Protein AF-A0A2U0S473-F1 (afdb_monomer_lite)

pLDDT: mean 88.31, std 6.55, range [56.66, 95.81]

Secondary structure (DSSP, 8-state):
-HHHHHHHHHHHHHHHHHHHHHHHHHH-TT-EEE-TTS-EEEHHHHHHHHHHHHHHHHHHHHHTT-

Sequence (66 aa):
MLRNELLTIIIFSGIVFILLGTYFHKHDQDSWVFNRAWMPVPEWIIYSALGASFIIIAMISILFAI

Radius of gyration: 14.19 Å; chains: 1; bounding box: 36×19×39 Å

Structure (mmCIF, N/CA/C/O backbone):
data_AF-A0A2U0S473-F1
#
_entry.id   AF-A0A2U0S473-F1
#
loop_
_atom_site.group_PDB
_atom_site.id
_atom_site.type_symbol
_atom_site.label_atom_id
_atom_site.label_alt_id
_atom_site.label_comp_id
_atom_site.label_asym_id
_atom_site.label_entity_id
_atom_site.label_seq_id
_atom_site.pdbx_PDB_ins_code
_atom_site.Cartn_x
_atom_site.Cartn_y
_atom_site.Cartn_z
_atom_site.occupancy
_atom_site.B_iso_or_equiv
_atom_site.auth_seq_id
_atom_site.auth_comp_id
_atom_site.auth_asym_id
_atom_site.auth_atom_id
_atom_site.pdbx_PDB_model_num
ATOM 1 N N . MET A 1 1 ? -18.624 4.946 17.395 1.00 68.69 1 MET A N 1
ATOM 2 C CA . MET A 1 1 ? -18.904 4.890 15.943 1.00 68.69 1 MET A CA 1
ATOM 3 C C . MET A 1 1 ? -17.699 5.330 15.120 1.00 68.69 1 MET A C 1
ATOM 5 O O . MET A 1 1 ? -17.140 4.470 14.459 1.00 68.69 1 MET A O 1
ATOM 9 N N . LEU A 1 2 ? -17.200 6.563 15.278 1.00 85.94 2 LEU A N 1
ATOM 10 C CA . LEU A 1 2 ? -16.058 7.103 14.511 1.00 85.94 2 LEU A CA 1
ATOM 11 C C . LEU A 1 2 ? -14.800 6.202 14.459 1.00 85.94 2 LEU A C 1
ATOM 13 O O . LEU A 1 2 ? -14.169 6.073 13.416 1.00 85.94 2 LEU A O 1
ATOM 17 N N . ARG A 1 3 ? -14.441 5.532 15.565 1.00 79.00 3 ARG A N 1
ATOM 18 C CA . ARG A 1 3 ? -13.256 4.650 15.629 1.00 79.00 3 ARG A CA 1
ATOM 19 C C . ARG A 1 3 ? -13.314 3.486 14.633 1.00 79.00 3 ARG A C 1
ATOM 21 O O . ARG A 1 3 ? -12.306 3.162 14.016 1.00 79.00 3 ARG A O 1
ATOM 28 N N . ASN A 1 4 ? -14.479 2.860 14.480 1.00 85.06 4 ASN A N 1
ATOM 29 C CA . ASN A 1 4 ? -14.634 1.708 13.588 1.00 85.06 4 ASN A CA 1
ATOM 30 C C . ASN A 1 4 ? -14.635 2.144 12.116 1.00 85.06 4 ASN A C 1
ATOM 32 O O . ASN A 1 4 ? -14.124 1.421 11.266 1.00 85.06 4 ASN A O 1
ATOM 36 N N . GLU A 1 5 ? -15.150 3.339 11.822 1.00 87.38 5 GLU A N 1
ATOM 37 C CA . GLU A 1 5 ? -15.093 3.932 10.482 1.00 87.38 5 GLU A CA 1
ATOM 38 C C . GLU A 1 5 ? -13.649 4.261 10.090 1.00 87.38 5 GLU A C 1
ATOM 40 O O . GLU A 1 5 ? -13.201 3.860 9.020 1.00 87.38 5 GLU A O 1
ATOM 45 N N . LEU A 1 6 ? -12.881 4.882 10.994 1.00 87.31 6 LEU A N 1
ATOM 46 C CA . LEU A 1 6 ? -11.455 5.150 10.782 1.00 87.31 6 LEU A CA 1
ATOM 47 C C . LEU A 1 6 ? -10.656 3.861 10.559 1.00 87.31 6 LEU A C 1
ATOM 49 O O . LEU A 1 6 ? -9.866 3.789 9.621 1.00 87.31 6 LEU A O 1
ATOM 53 N N . LEU A 1 7 ? -10.894 2.825 11.369 1.00 90.56 7 LEU A N 1
ATOM 54 C CA . LEU A 1 7 ? -10.231 1.530 11.198 1.00 90.56 7 LEU A CA 1
ATOM 55 C C . LEU A 1 7 ? -10.547 0.911 9.826 1.00 90.56 7 LEU A C 1
ATOM 57 O O . LEU A 1 7 ? -9.657 0.396 9.153 1.00 90.56 7 LEU A O 1
ATOM 61 N N . THR A 1 8 ? -11.805 1.010 9.389 1.00 90.75 8 THR A N 1
ATOM 62 C CA . THR A 1 8 ? -12.252 0.509 8.082 1.00 90.75 8 THR A CA 1
ATOM 63 C C . THR A 1 8 ? -11.567 1.256 6.940 1.00 90.75 8 THR A C 1
ATOM 65 O O . THR A 1 8 ? -11.080 0.622 6.007 1.00 90.75 8 THR A O 1
ATOM 68 N N . ILE A 1 9 ? -11.457 2.586 7.031 1.00 92.12 9 ILE A N 1
ATOM 69 C CA . ILE A 1 9 ? -10.764 3.416 6.034 1.00 92.12 9 ILE A CA 1
ATOM 70 C C . ILE A 1 9 ? -9.280 3.044 5.943 1.00 92.12 9 ILE A C 1
ATOM 72 O O . ILE A 1 9 ? -8.750 2.929 4.838 1.00 92.12 9 ILE A O 1
ATOM 76 N N . ILE A 1 10 ? -8.609 2.824 7.079 1.00 92.50 10 ILE A N 1
ATOM 77 C CA . ILE A 1 10 ? -7.189 2.438 7.125 1.00 92.50 10 ILE A CA 1
ATOM 78 C C . ILE A 1 10 ? -6.984 1.080 6.444 1.00 92.50 10 ILE A C 1
ATOM 80 O O . ILE A 1 10 ? -6.123 0.957 5.573 1.00 92.50 10 ILE A O 1
ATOM 84 N N . ILE A 1 11 ? -7.793 0.076 6.797 1.00 92.25 11 ILE A N 1
ATOM 85 C CA . ILE A 1 11 ? -7.703 -1.270 6.211 1.00 92.25 11 ILE A CA 1
ATOM 86 C C . ILE A 1 11 ? -7.989 -1.221 4.708 1.00 92.25 11 ILE A C 1
ATOM 88 O O . ILE A 1 11 ? -7.226 -1.774 3.917 1.00 92.25 11 ILE A O 1
ATOM 92 N N . PHE A 1 12 ? -9.053 -0.522 4.305 1.00 94.38 12 PHE A N 1
ATOM 93 C CA . PHE A 1 12 ? -9.421 -0.378 2.899 1.00 94.38 12 PHE A CA 1
ATOM 94 C C . PHE A 1 12 ? -8.313 0.306 2.090 1.00 94.38 12 PHE A C 1
ATOM 96 O O . PHE A 1 12 ? -7.924 -0.193 1.037 1.00 94.38 12 PHE A O 1
ATOM 103 N N . SER A 1 13 ? -7.743 1.394 2.616 1.00 93.81 13 SER A N 1
ATOM 104 C CA . SER A 1 13 ? -6.615 2.089 1.984 1.00 93.81 13 SER A CA 1
ATOM 105 C C . SER A 1 13 ? -5.408 1.162 1.826 1.00 93.81 13 SER A C 1
ATOM 107 O O . SER A 1 13 ? -4.800 1.123 0.758 1.00 93.81 13 SER A O 1
ATOM 109 N N . GLY A 1 14 ? -5.100 0.355 2.848 1.00 92.56 14 GLY A N 1
ATOM 110 C CA . GLY A 1 14 ? -4.038 -0.651 2.779 1.00 92.56 14 GLY A CA 1
ATOM 111 C C . GLY A 1 14 ? -4.242 -1.658 1.646 1.00 92.56 14 GLY A C 1
ATOM 112 O O . GLY A 1 14 ? -3.320 -1.894 0.867 1.00 92.56 14 GLY A O 1
ATOM 113 N N . ILE A 1 15 ? -5.458 -2.191 1.497 1.00 94.31 15 ILE A N 1
ATOM 114 C CA . ILE A 1 15 ? -5.805 -3.127 0.416 1.00 94.31 15 ILE A CA 1
ATOM 115 C C . ILE A 1 15 ? -5.641 -2.466 -0.957 1.00 94.31 15 ILE A C 1
ATOM 117 O O . ILE A 1 15 ? -5.011 -3.048 -1.839 1.00 94.31 15 ILE A O 1
ATOM 121 N N . VAL A 1 16 ? -6.159 -1.246 -1.140 1.00 95.81 16 VAL A N 1
ATOM 122 C CA . VAL A 1 16 ? -6.058 -0.509 -2.412 1.00 95.81 16 VAL A CA 1
ATOM 123 C C . VAL A 1 16 ? -4.598 -0.302 -2.819 1.00 95.81 16 VAL A C 1
ATOM 125 O O . VAL A 1 16 ? -4.243 -0.543 -3.971 1.00 95.81 16 VAL A O 1
ATOM 128 N N . PHE A 1 17 ? -3.728 0.077 -1.882 1.00 94.94 17 PHE A N 1
ATOM 129 C CA . PHE A 1 17 ? -2.308 0.272 -2.170 1.00 94.94 17 PHE A CA 1
ATOM 130 C C . PHE A 1 17 ? -1.565 -1.034 -2.486 1.00 94.94 17 PHE A C 1
ATOM 132 O O . PHE A 1 17 ? -0.713 -1.042 -3.371 1.00 94.94 17 PHE A O 1
ATOM 139 N N . ILE A 1 18 ? -1.914 -2.154 -1.845 1.00 93.25 18 ILE A N 1
ATOM 140 C CA . ILE A 1 18 ? -1.361 -3.473 -2.205 1.00 93.25 18 ILE A CA 1
ATOM 141 C C . ILE A 1 18 ? -1.808 -3.882 -3.617 1.00 93.25 18 ILE A C 1
ATOM 143 O O . ILE A 1 18 ? -1.004 -4.398 -4.399 1.00 93.25 18 ILE A O 1
ATOM 147 N N . LEU A 1 19 ? -3.072 -3.630 -3.971 1.00 93.31 19 LEU A N 1
ATOM 148 C CA . LEU A 1 19 ? -3.590 -3.895 -5.315 1.00 93.31 19 LEU A CA 1
ATOM 149 C C . LEU A 1 19 ? -2.899 -3.027 -6.373 1.00 93.31 19 LEU A C 1
ATOM 151 O O . LEU A 1 19 ? -2.523 -3.538 -7.422 1.00 93.31 19 LEU A O 1
ATOM 155 N N . LEU A 1 20 ? -2.661 -1.746 -6.088 1.00 92.12 20 LEU A N 1
ATOM 156 C CA . LEU A 1 20 ? -1.870 -0.873 -6.960 1.00 92.12 20 LEU A CA 1
ATOM 157 C C . LEU A 1 20 ? -0.434 -1.384 -7.099 1.00 92.12 20 LEU A C 1
ATOM 159 O O . LEU A 1 20 ? 0.056 -1.527 -8.214 1.00 92.12 20 LEU A O 1
ATOM 163 N N . GLY A 1 21 ? 0.224 -1.737 -5.993 1.00 90.62 21 GLY A N 1
ATOM 164 C CA . GLY A 1 21 ? 1.578 -2.292 -6.019 1.00 90.62 21 GLY A CA 1
ATOM 165 C C . GLY A 1 21 ? 1.673 -3.550 -6.879 1.00 90.62 21 GLY A C 1
ATOM 166 O O . GLY A 1 21 ? 2.530 -3.640 -7.753 1.00 90.62 21 GLY A O 1
ATOM 167 N N . THR A 1 22 ? 0.746 -4.491 -6.705 1.00 91.44 22 THR A N 1
ATOM 168 C CA . THR A 1 22 ? 0.689 -5.711 -7.528 1.00 91.44 22 THR A CA 1
ATOM 169 C C . THR A 1 22 ? 0.328 -5.434 -8.988 1.00 91.44 22 T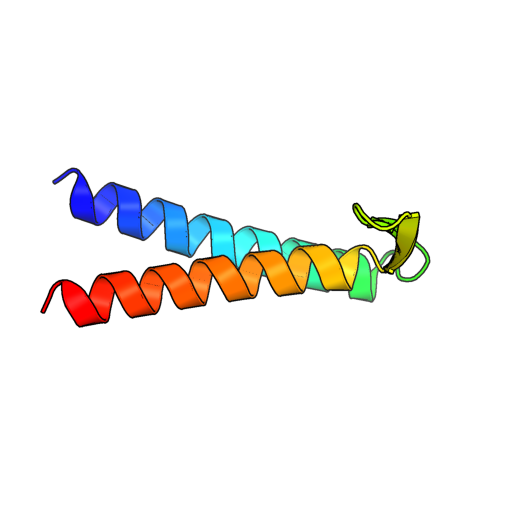HR A C 1
ATOM 171 O O . THR A 1 22 ? 0.880 -6.086 -9.873 1.00 91.44 22 THR A O 1
ATOM 174 N N . TYR A 1 23 ? -0.537 -4.454 -9.261 1.00 92.50 23 TYR A N 1
ATOM 175 C CA . TYR A 1 23 ? -0.858 -4.017 -10.619 1.00 92.50 23 TYR A CA 1
ATOM 176 C C . TYR A 1 23 ? 0.380 -3.472 -11.339 1.00 92.50 23 TYR A C 1
ATOM 178 O O . TYR A 1 23 ? 0.732 -3.990 -12.398 1.00 92.50 23 TYR A O 1
ATOM 186 N N . PHE A 1 24 ? 1.088 -2.506 -10.745 1.00 89.94 24 PHE A N 1
ATOM 187 C CA . PHE A 1 24 ? 2.314 -1.948 -11.325 1.00 89.94 24 PHE A CA 1
ATOM 188 C C . PHE A 1 24 ? 3.406 -3.010 -11.455 1.00 89.94 24 PHE A C 1
ATOM 190 O O . PHE A 1 24 ? 4.048 -3.111 -12.493 1.00 89.94 24 PHE A O 1
ATOM 197 N N . HIS A 1 25 ? 3.546 -3.899 -10.46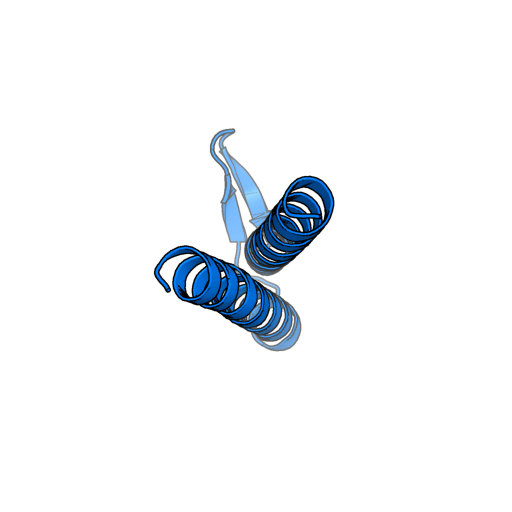8 1.00 89.19 25 HIS A N 1
ATOM 198 C CA . HIS A 1 25 ? 4.506 -4.997 -10.559 1.00 89.19 25 HIS A CA 1
ATOM 199 C C . HIS A 1 25 ? 4.215 -5.958 -11.721 1.00 89.19 25 HIS A C 1
ATOM 201 O O . HIS A 1 25 ? 5.125 -6.625 -12.200 1.00 89.19 25 HIS A O 1
ATOM 207 N N . LYS A 1 26 ? 2.962 -6.077 -12.168 1.00 90.25 26 LYS A N 1
ATOM 208 C CA . LYS A 1 26 ? 2.582 -7.004 -13.240 1.00 90.25 26 LYS A CA 1
ATOM 209 C C . LYS A 1 26 ? 2.502 -6.341 -14.614 1.00 90.25 26 LYS A C 1
ATOM 211 O O . LYS A 1 26 ? 2.803 -6.994 -15.609 1.00 90.25 26 LYS A O 1
ATOM 216 N N . HIS A 1 27 ? 2.046 -5.096 -14.671 1.00 88.62 27 HIS A N 1
ATOM 217 C CA . HIS A 1 27 ? 1.701 -4.420 -15.921 1.00 88.62 27 HIS A CA 1
ATOM 218 C C . HIS A 1 27 ? 2.692 -3.331 -16.329 1.00 88.62 27 HIS A C 1
ATOM 220 O O . HIS A 1 27 ? 2.754 -3.022 -17.514 1.00 88.62 27 HIS A O 1
ATOM 226 N N . ASP A 1 28 ? 3.458 -2.775 -15.389 1.00 83.31 28 ASP A N 1
ATOM 227 C CA . ASP A 1 28 ? 4.363 -1.655 -15.654 1.00 83.31 28 ASP A CA 1
ATOM 228 C C . ASP A 1 28 ? 5.555 -1.666 -14.679 1.00 83.31 28 ASP A C 1
ATOM 230 O O . ASP A 1 28 ? 5.678 -0.847 -13.763 1.00 83.31 28 ASP A O 1
ATOM 234 N N . GLN A 1 29 ? 6.417 -2.678 -14.836 1.00 78.44 29 GLN A N 1
ATOM 235 C CA . GLN A 1 29 ? 7.599 -2.873 -13.983 1.00 78.44 29 GLN A CA 1
ATOM 236 C C . GLN A 1 29 ? 8.661 -1.786 -14.169 1.00 78.44 29 GLN A C 1
ATOM 238 O O . GLN A 1 29 ? 9.471 -1.576 -13.264 1.00 78.44 29 GLN A O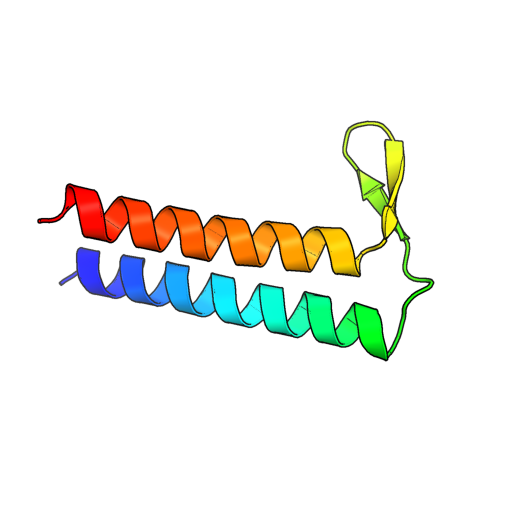 1
ATOM 243 N N . ASP A 1 30 ? 8.627 -1.103 -15.313 1.00 84.94 30 ASP A N 1
ATOM 244 C CA . ASP A 1 30 ? 9.550 -0.035 -15.682 1.00 84.94 30 ASP A CA 1
ATOM 245 C C . ASP A 1 30 ? 9.030 1.353 -15.276 1.00 84.94 30 ASP A C 1
ATOM 247 O O . ASP A 1 30 ? 9.648 2.360 -15.621 1.00 84.94 30 ASP A O 1
ATOM 251 N N . SER A 1 31 ? 7.933 1.440 -14.516 1.00 84.00 31 SER A N 1
ATOM 252 C CA . SER A 1 31 ? 7.547 2.696 -13.881 1.00 84.00 31 SER A CA 1
ATOM 253 C C . SER A 1 31 ? 8.435 2.976 -12.666 1.00 84.00 31 SER A C 1
ATOM 255 O O . SER A 1 31 ? 8.423 2.251 -11.660 1.00 84.00 31 SER A O 1
ATOM 257 N N . TRP A 1 32 ? 9.214 4.055 -12.755 1.00 88.62 32 TRP A N 1
ATOM 25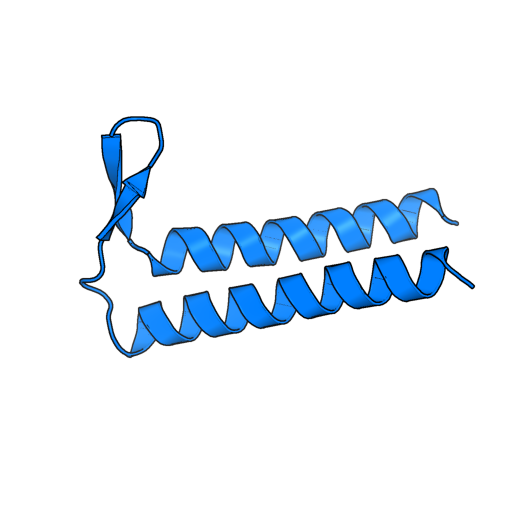8 C CA . TRP A 1 32 ? 10.109 4.528 -11.702 1.00 88.62 32 TRP A CA 1
ATOM 259 C C . TRP A 1 32 ? 9.664 5.892 -11.196 1.00 88.62 32 TRP A C 1
ATOM 261 O O . TRP A 1 32 ? 9.379 6.810 -11.963 1.00 88.62 32 TRP A O 1
ATOM 271 N N . VAL A 1 33 ? 9.693 6.048 -9.879 1.00 86.94 33 VAL A N 1
ATOM 272 C CA . VAL A 1 33 ? 9.394 7.300 -9.189 1.00 86.94 33 VAL A CA 1
ATOM 273 C C . VAL A 1 33 ? 10.586 7.703 -8.338 1.00 86.94 33 VAL A C 1
ATOM 275 O O . VAL A 1 33 ? 11.260 6.874 -7.722 1.00 86.94 33 VAL A O 1
ATOM 278 N N . PHE A 1 34 ? 10.865 9.001 -8.301 1.00 84.62 34 PHE A N 1
ATOM 279 C CA . PHE A 1 34 ? 11.925 9.531 -7.458 1.00 84.62 34 PHE A CA 1
ATOM 280 C C . PHE A 1 34 ? 11.421 9.652 -6.025 1.00 84.62 34 PHE A C 1
ATOM 282 O O . PHE A 1 34 ? 10.414 10.308 -5.751 1.00 84.62 34 PHE A O 1
ATOM 289 N N . ASN A 1 35 ? 12.128 9.018 -5.093 1.00 80.88 35 ASN A N 1
ATOM 290 C CA . ASN A 1 35 ? 11.856 9.217 -3.676 1.00 80.88 35 ASN A CA 1
ATOM 291 C C . ASN A 1 35 ? 12.352 10.608 -3.215 1.00 80.88 35 ASN A C 1
ATOM 293 O O . ASN A 1 35 ? 13.003 11.342 -3.958 1.00 80.88 35 ASN A O 1
ATOM 297 N N . ARG A 1 36 ? 12.103 10.975 -1.948 1.00 80.38 36 ARG A N 1
ATOM 298 C CA . ARG A 1 36 ? 12.569 12.264 -1.383 1.00 80.38 36 ARG A CA 1
ATOM 299 C C . ARG A 1 36 ? 14.094 12.439 -1.385 1.00 80.38 36 ARG A C 1
ATOM 301 O O . ARG A 1 36 ? 14.567 13.564 -1.281 1.00 80.38 36 ARG A O 1
ATOM 308 N N . ALA A 1 37 ? 14.846 11.346 -1.476 1.00 84.81 37 ALA A N 1
ATOM 309 C CA . ALA A 1 37 ? 16.300 11.344 -1.592 1.00 84.81 37 ALA A CA 1
ATOM 310 C C . ALA A 1 37 ? 16.775 11.383 -3.059 1.00 84.81 37 ALA A C 1
ATOM 312 O O . ALA A 1 37 ? 17.952 11.146 -3.312 1.00 84.81 37 ALA A O 1
ATOM 313 N 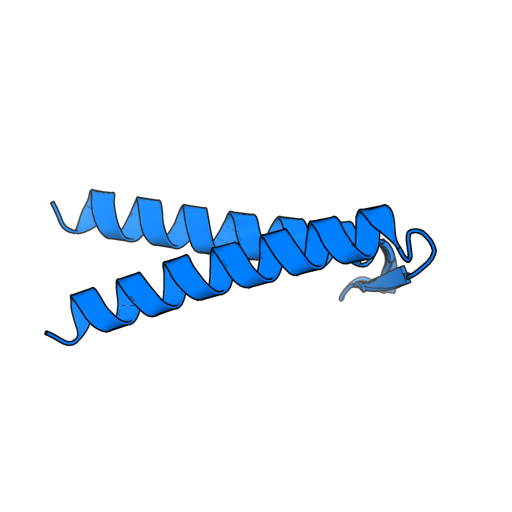N . TRP A 1 38 ? 15.877 11.661 -4.016 1.00 84.69 38 TRP A N 1
ATOM 314 C CA . TRP A 1 38 ? 16.149 11.671 -5.458 1.00 84.69 38 TRP A CA 1
ATOM 315 C C . TRP A 1 38 ? 16.708 10.351 -5.997 1.00 84.69 38 TRP A C 1
ATOM 317 O O . TRP A 1 38 ? 17.330 10.311 -7.056 1.00 84.69 38 TRP A O 1
ATOM 327 N N . MET A 1 39 ? 16.460 9.250 -5.290 1.00 86.81 39 MET A N 1
ATOM 328 C CA . MET A 1 39 ? 16.811 7.920 -5.765 1.00 86.81 39 MET A CA 1
ATOM 329 C C . MET A 1 39 ? 15.640 7.364 -6.581 1.00 86.81 39 MET A C 1
ATOM 331 O O . MET A 1 39 ? 14.497 7.447 -6.111 1.00 86.81 39 MET A O 1
ATOM 335 N N . PRO A 1 40 ? 15.895 6.804 -7.778 1.00 88.25 40 PRO A N 1
ATOM 336 C CA . PRO A 1 40 ? 14.865 6.125 -8.546 1.00 88.25 40 PRO A CA 1
ATOM 337 C C . PRO A 1 40 ? 14.471 4.843 -7.810 1.00 88.25 40 PRO A C 1
ATOM 339 O O . PRO A 1 40 ? 15.317 4.010 -7.482 1.00 88.25 40 PRO A O 1
ATOM 342 N N . VAL A 1 41 ? 13.180 4.693 -7.532 1.00 90.06 41 VAL A N 1
ATOM 343 C CA . VAL A 1 41 ? 12.610 3.4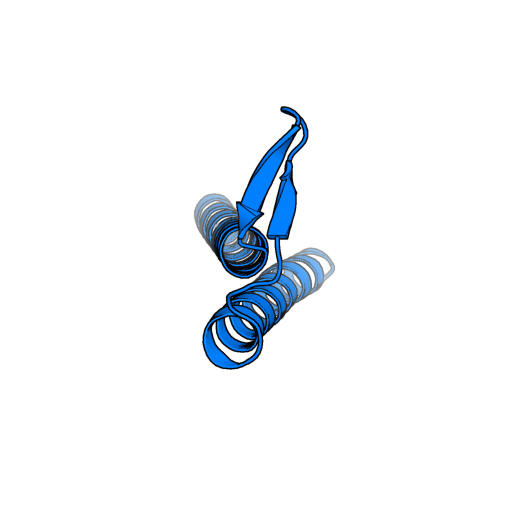93 -6.916 1.00 90.06 41 VAL A CA 1
ATOM 344 C C . VAL A 1 41 ? 11.459 3.005 -7.796 1.00 90.06 41 VAL A C 1
ATOM 346 O O . VAL A 1 41 ? 10.671 3.835 -8.256 1.00 90.06 41 VAL A O 1
ATOM 349 N N . PRO A 1 42 ? 11.327 1.690 -8.032 1.00 90.88 42 PRO A N 1
ATOM 350 C CA . PRO A 1 42 ? 10.188 1.157 -8.761 1.00 90.88 42 PRO A CA 1
ATOM 351 C C . PRO A 1 42 ? 8.875 1.518 -8.064 1.00 90.88 42 PRO A C 1
ATOM 353 O O . PRO A 1 42 ? 8.728 1.348 -6.849 1.00 90.88 42 PRO A O 1
ATOM 356 N N . GLU A 1 43 ? 7.904 1.994 -8.832 1.00 90.25 43 GLU A N 1
ATOM 357 C CA . GLU A 1 43 ? 6.644 2.518 -8.303 1.00 90.25 43 GLU A CA 1
ATOM 358 C C . GLU A 1 43 ? 5.846 1.449 -7.542 1.00 90.25 43 GLU A C 1
ATOM 360 O O . GLU A 1 43 ? 5.273 1.705 -6.478 1.00 90.25 43 GLU A O 1
ATOM 365 N N . TRP A 1 44 ? 5.914 0.202 -8.010 1.00 90.69 44 TRP A N 1
ATOM 366 C CA . TRP A 1 44 ? 5.289 -0.940 -7.350 1.00 90.69 44 TRP A CA 1
ATOM 367 C C . TRP A 1 44 ? 5.822 -1.195 -5.933 1.00 90.69 44 TRP A C 1
ATOM 369 O O . TRP A 1 44 ? 5.053 -1.622 -5.065 1.00 90.69 44 TRP A O 1
ATOM 379 N N . ILE A 1 45 ? 7.104 -0.902 -5.666 1.00 90.25 45 ILE A N 1
ATOM 380 C CA . ILE A 1 45 ? 7.694 -1.014 -4.322 1.00 90.25 45 ILE A CA 1
ATOM 381 C C . ILE A 1 45 ? 7.077 0.040 -3.409 1.00 90.25 45 ILE A C 1
ATOM 383 O O . ILE A 1 45 ? 6.728 -0.272 -2.271 1.00 90.25 45 ILE A O 1
ATOM 387 N N . ILE A 1 46 ? 6.897 1.267 -3.907 1.00 91.88 46 ILE A N 1
ATOM 388 C CA . ILE A 1 46 ? 6.314 2.358 -3.122 1.00 91.88 46 ILE A CA 1
ATOM 389 C C . ILE A 1 46 ? 4.878 2.022 -2.724 1.00 91.88 46 ILE A C 1
ATOM 391 O O . ILE A 1 46 ? 4.551 2.074 -1.538 1.00 91.88 46 ILE A O 1
ATOM 395 N N . TYR A 1 47 ? 4.030 1.627 -3.675 1.00 92.31 47 TYR A N 1
ATOM 396 C CA . TYR A 1 47 ? 2.641 1.286 -3.362 1.00 92.31 47 TYR A CA 1
ATOM 397 C C . TYR A 1 47 ? 2.528 0.062 -2.450 1.00 92.31 47 TYR A C 1
ATOM 399 O O . TYR A 1 47 ? 1.749 0.082 -1.497 1.00 92.31 47 TYR A O 1
ATOM 407 N N . SER A 1 48 ? 3.356 -0.965 -2.659 1.00 91.31 48 SER A N 1
ATOM 408 C CA . SER A 1 48 ? 3.376 -2.142 -1.780 1.00 91.31 48 SER A CA 1
ATOM 409 C C . SER A 1 48 ? 3.805 -1.781 -0.351 1.00 91.31 48 SER A C 1
ATOM 411 O O . SER A 1 48 ? 3.178 -2.223 0.613 1.00 91.31 48 SER A O 1
ATOM 413 N N . ALA A 1 49 ? 4.829 -0.934 -0.200 1.00 91.00 49 ALA A N 1
ATOM 414 C CA . ALA A 1 49 ? 5.309 -0.466 1.100 1.00 91.00 49 ALA A CA 1
ATOM 415 C C . ALA A 1 49 ? 4.282 0.426 1.817 1.00 91.00 49 ALA A C 1
ATOM 417 O O . ALA A 1 49 ? 4.088 0.300 3.029 1.00 91.00 49 ALA A O 1
ATOM 418 N N . LEU A 1 50 ? 3.585 1.296 1.079 1.00 92.50 50 LEU A N 1
ATOM 419 C CA . LEU A 1 50 ? 2.484 2.098 1.615 1.00 92.50 50 LEU A CA 1
ATOM 420 C C . LEU A 1 50 ? 1.341 1.203 2.096 1.00 92.50 50 LEU A C 1
ATOM 422 O O . LEU A 1 50 ? 0.897 1.340 3.234 1.00 92.50 50 LEU A O 1
ATOM 426 N N . GLY A 1 51 ? 0.916 0.242 1.277 1.00 92.44 51 GLY A N 1
ATOM 427 C CA . GLY A 1 51 ? -0.137 -0.703 1.634 1.00 92.44 51 GLY A CA 1
ATOM 428 C C . GLY A 1 51 ? 0.188 -1.509 2.892 1.00 92.44 51 GLY A C 1
ATOM 429 O O . GLY A 1 51 ? -0.624 -1.564 3.817 1.00 92.44 51 GLY A O 1
ATOM 430 N N . ALA A 1 52 ? 1.411 -2.043 2.987 1.00 92.94 52 ALA A N 1
ATOM 431 C CA . ALA A 1 52 ? 1.892 -2.728 4.187 1.00 92.94 52 ALA A CA 1
ATOM 432 C C . ALA A 1 52 ? 1.884 -1.813 5.425 1.00 92.94 52 ALA A C 1
ATOM 434 O O . ALA A 1 52 ? 1.480 -2.239 6.506 1.00 92.94 52 ALA A O 1
ATOM 435 N N . SER A 1 53 ? 2.262 -0.541 5.267 1.00 92.81 53 SER A N 1
ATOM 436 C CA . SER A 1 53 ? 2.268 0.438 6.362 1.00 92.81 53 SER A CA 1
ATOM 437 C C . SER A 1 53 ? 0.861 0.694 6.917 1.00 92.81 53 SER A C 1
ATOM 439 O O . SER A 1 53 ? 0.682 0.725 8.133 1.00 92.81 53 SER A O 1
ATOM 441 N N . PHE A 1 54 ? -0.159 0.804 6.058 1.00 92.44 54 PHE A N 1
ATOM 442 C CA . PHE A 1 54 ? -1.559 0.937 6.489 1.00 92.44 54 PHE A CA 1
ATOM 443 C C . PHE A 1 54 ? -2.064 -0.304 7.241 1.00 92.44 54 PHE A C 1
ATOM 445 O O . PHE A 1 54 ? -2.741 -0.164 8.259 1.00 92.44 54 PHE A O 1
ATOM 452 N N . ILE A 1 55 ? -1.694 -1.512 6.799 1.00 90.38 55 ILE A N 1
ATOM 453 C CA . ILE A 1 55 ? -2.033 -2.761 7.504 1.00 90.38 55 ILE A CA 1
ATOM 454 C C . ILE A 1 55 ? -1.364 -2.808 8.887 1.00 90.38 55 ILE A C 1
ATOM 456 O O . ILE A 1 55 ? -2.021 -3.150 9.870 1.00 90.38 55 ILE A O 1
ATOM 460 N N . ILE A 1 56 ? -0.088 -2.417 8.992 1.00 93.25 56 ILE A N 1
ATOM 461 C CA . ILE A 1 56 ? 0.633 -2.350 10.274 1.00 93.25 56 ILE A CA 1
ATOM 462 C C . ILE A 1 56 ? -0.042 -1.351 11.220 1.00 93.25 56 ILE A C 1
ATOM 464 O O . ILE A 1 56 ? -0.291 -1.679 12.379 1.00 93.25 56 ILE A O 1
ATOM 468 N N . ILE A 1 57 ? -0.393 -0.158 10.731 1.00 92.69 57 ILE A N 1
ATOM 469 C CA . ILE A 1 57 ? -1.104 0.854 11.525 1.00 92.69 57 ILE A CA 1
ATOM 470 C C . ILE A 1 57 ? -2.465 0.323 11.989 1.00 92.69 57 ILE A C 1
ATOM 472 O O . ILE A 1 57 ? -2.831 0.530 13.147 1.00 92.69 57 ILE A O 1
ATOM 476 N N . ALA A 1 58 ? -3.202 -0.394 11.134 1.00 89.50 58 ALA A N 1
ATOM 477 C CA . ALA A 1 58 ? -4.451 -1.043 11.527 1.00 89.50 58 ALA A CA 1
ATOM 478 C C . ALA A 1 58 ? -4.225 -2.092 12.628 1.00 89.50 58 ALA A C 1
ATOM 480 O O . ALA A 1 58 ? -4.945 -2.086 13.623 1.00 89.50 58 ALA A O 1
ATOM 481 N N . MET A 1 59 ? -3.201 -2.943 12.497 1.00 91.38 59 MET A N 1
ATOM 482 C CA . MET A 1 59 ? -2.843 -3.945 13.509 1.00 91.38 59 MET A CA 1
ATOM 483 C C . MET A 1 59 ? -2.499 -3.312 14.858 1.00 91.38 59 MET A C 1
ATOM 485 O O . MET A 1 59 ? -3.027 -3.735 15.883 1.00 91.38 59 MET A O 1
ATOM 489 N N . ILE A 1 60 ? -1.653 -2.277 14.855 1.00 91.38 60 ILE A N 1
ATOM 490 C CA . ILE A 1 60 ? -1.304 -1.494 16.047 1.00 91.38 60 ILE A CA 1
ATOM 491 C C . ILE A 1 60 ? -2.579 -0.910 16.664 1.00 91.38 60 ILE A C 1
ATOM 493 O O . ILE A 1 60 ? -2.820 -1.063 17.858 1.00 91.38 60 ILE A O 1
ATOM 497 N N . SER A 1 61 ? -3.436 -0.303 15.845 1.00 87.06 61 SER A N 1
ATOM 498 C CA . SER A 1 61 ? -4.684 0.305 16.313 1.00 87.06 61 SER A CA 1
ATOM 499 C C . SER A 1 61 ? -5.633 -0.711 16.952 1.00 87.06 61 SER A C 1
ATOM 501 O O . SER A 1 61 ? -6.324 -0.362 17.899 1.00 87.06 61 SER A O 1
ATOM 503 N N . ILE A 1 62 ? -5.667 -1.958 16.468 1.00 88.06 62 ILE A N 1
ATOM 504 C CA . ILE A 1 62 ? -6.444 -3.046 17.082 1.00 88.06 62 ILE A CA 1
ATOM 505 C C . ILE A 1 62 ? -5.806 -3.475 18.406 1.00 88.06 62 ILE A C 1
ATOM 507 O O . ILE A 1 62 ? -6.512 -3.586 19.402 1.00 88.06 62 ILE A O 1
ATOM 511 N N . LEU A 1 63 ? -4.484 -3.680 18.429 1.00 89.25 63 LEU A N 1
ATOM 512 C CA . LEU A 1 63 ? -3.750 -4.156 19.604 1.00 89.25 63 LEU A CA 1
ATOM 513 C C . LEU A 1 63 ? -3.878 -3.205 20.800 1.00 89.25 63 LEU A C 1
ATOM 515 O O . LEU A 1 63 ? -4.079 -3.666 21.913 1.00 89.25 63 LEU A O 1
ATOM 519 N N . PHE A 1 64 ? -3.775 -1.894 20.568 1.00 83.62 64 PHE A N 1
ATOM 520 C CA . PHE A 1 64 ? -3.901 -0.875 21.617 1.00 83.62 64 PHE A CA 1
ATOM 521 C C . PHE A 1 64 ? -5.354 -0.458 21.904 1.00 83.62 64 PHE A C 1
ATOM 523 O O . PHE A 1 64 ? -5.590 0.353 22.797 1.00 83.62 64 PHE A O 1
ATOM 530 N N . ALA A 1 65 ? -6.330 -0.953 21.134 1.00 68.50 65 ALA A N 1
ATOM 531 C CA . ALA A 1 65 ? -7.754 -0.723 21.391 1.00 68.50 65 ALA A CA 1
ATOM 532 C C . ALA A 1 65 ? -8.408 -1.822 22.249 1.00 68.50 65 ALA A C 1
ATOM 534 O O . ALA A 1 65 ? -9.569 -1.647 22.637 1.00 68.50 65 ALA A O 1
ATOM 535 N N . ILE A 1 66 ? -7.695 -2.927 22.487 1.00 56.66 66 ILE A N 1
ATOM 536 C CA . ILE A 1 66 ? -8.040 -4.027 23.402 1.00 56.66 66 ILE A CA 1
ATOM 537 C C . ILE A 1 66 ? -7.378 -3.749 24.751 1.00 56.66 66 ILE A C 1
ATOM 539 O O . ILE A 1 66 ? -8.077 -3.922 25.772 1.00 56.66 66 ILE A O 1
#

Foldseek 3Di:
DVLVVVLVVLLVLLVVLLVVLVCCVVPPQPDWDQDPVRDTDGPSVVSNVSSVVSVVVSVVSVVVVD